Protein AF-A0A7X5SD73-F1 (afdb_monomer)

Nearest PDB structures (foldseek):
  5lg6-assembly1_A  TM=7.623E-01  e=2.458E-01  Sus scrofa
  4f5c-assembly1_A  TM=7.206E-01  e=2.458E-01  Sus scrofa
  6u7g-assembly2_B  TM=7.105E-01  e=6.030E-01  Homo sapiens
  5lds-assembly2_C-2  TM=7.408E-01  e=9.731E-01  Sus scrofa

Radius of gyration: 12.61 Å; Cα contacts (8 Å, |Δi|>4): 81; chains: 1; bounding box: 30×19×35 Å

Foldseek 3Di:
DQVVCLVCVVVCDVVCDQPCLLCSLVVNLVQAAALVSLVVSCVSCVVVVVVHHNVVVSNVVSSVNNPVSNVVVVVVD

Structure (mmCIF, N/CA/C/O backbone):
data_AF-A0A7X5SD73-F1
#
_entry.id   AF-A0A7X5SD73-F1
#
loop_
_atom_site.group_PDB
_atom_site.id
_atom_site.type_symbol
_atom_site.label_atom_id
_atom_site.label_alt_id
_atom_site.label_comp_id
_atom_site.label_asym_id
_atom_site.label_entity_id
_atom_site.label_seq_id
_atom_site.pdbx_PDB_ins_code
_atom_site.Cartn_x
_atom_site.Cartn_y
_atom_site.Cartn_z
_atom_site.occupancy
_atom_site.B_iso_or_equiv
_atom_site.auth_seq_id
_atom_site.auth_comp_id
_atom_site.auth_asym_id
_atom_site.auth_atom_id
_atom_site.pdbx_PDB_model_num
ATOM 1 N N . MET A 1 1 ? -10.799 8.325 -4.106 1.00 85.31 1 MET A N 1
ATOM 2 C 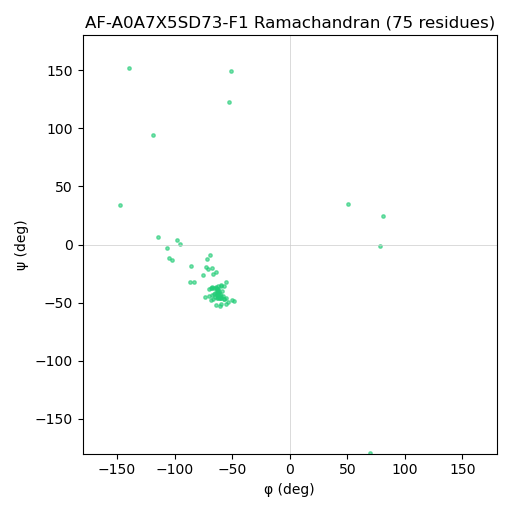CA . MET A 1 1 ? -9.349 8.280 -4.398 1.00 85.31 1 MET A CA 1
ATOM 3 C C . MET A 1 1 ? -8.948 7.027 -5.183 1.00 85.31 1 MET A C 1
ATOM 5 O O . MET A 1 1 ? -8.389 7.166 -6.263 1.00 85.31 1 MET A O 1
ATOM 9 N N . TRP A 1 2 ? -9.285 5.818 -4.713 1.00 91.12 2 TRP A N 1
ATOM 10 C CA . TRP A 1 2 ? -8.844 4.547 -5.319 1.00 91.12 2 TRP A CA 1
ATOM 11 C C . TRP A 1 2 ? -9.049 4.379 -6.845 1.00 91.12 2 TRP A C 1
ATOM 13 O O . TRP A 1 2 ? -8.086 4.019 -7.528 1.00 91.12 2 TRP A O 1
ATOM 23 N N . PRO A 1 3 ? -10.229 4.675 -7.433 1.00 94.38 3 PRO A N 1
ATOM 24 C CA . PRO A 1 3 ? -10.414 4.531 -8.881 1.00 94.38 3 PRO A CA 1
ATOM 25 C C . PRO A 1 3 ? -9.496 5.449 -9.695 1.00 94.38 3 PRO A C 1
ATOM 27 O O . PRO A 1 3 ? -8.949 5.045 -10.713 1.00 94.38 3 PRO A O 1
ATOM 30 N N . TRP A 1 4 ? -9.274 6.676 -9.217 1.00 93.94 4 TRP A N 1
ATOM 31 C CA . TRP A 1 4 ? -8.358 7.615 -9.860 1.00 93.94 4 TRP A CA 1
ATOM 32 C C . TRP A 1 4 ? -6.906 7.140 -9.755 1.00 93.94 4 TRP A C 1
ATOM 34 O O . TRP A 1 4 ? -6.185 7.181 -10.749 1.00 93.94 4 TRP A O 1
ATOM 44 N N . PHE A 1 5 ? -6.492 6.658 -8.580 1.00 93.88 5 PHE A N 1
ATOM 45 C CA . PHE A 1 5 ? -5.133 6.164 -8.361 1.00 93.88 5 PHE A CA 1
ATOM 46 C C . PHE A 1 5 ? -4.807 5.005 -9.307 1.00 93.88 5 PHE A C 1
ATOM 48 O O . PHE A 1 5 ? -3.822 5.055 -10.037 1.00 93.88 5 PHE A O 1
ATOM 55 N N . THR A 1 6 ? -5.678 3.996 -9.354 1.00 95.00 6 THR A N 1
ATOM 56 C CA . THR A 1 6 ? -5.486 2.818 -10.213 1.00 95.00 6 THR A CA 1
ATOM 57 C C . THR A 1 6 ? -5.546 3.163 -11.702 1.00 95.00 6 THR A C 1
ATOM 59 O O . THR A 1 6 ? -4.726 2.661 -12.465 1.00 95.00 6 THR A O 1
ATOM 62 N N . ALA A 1 7 ? -6.427 4.082 -12.115 1.00 97.06 7 ALA A N 1
ATOM 63 C CA . ALA A 1 7 ? -6.501 4.562 -13.499 1.00 97.06 7 ALA A CA 1
ATOM 64 C C . ALA A 1 7 ? -5.276 5.387 -13.945 1.00 97.06 7 ALA A C 1
ATOM 66 O O . ALA A 1 7 ? -5.038 5.541 -15.143 1.00 97.06 7 ALA A O 1
ATOM 67 N N . ASN A 1 8 ? -4.507 5.939 -13.002 1.00 95.25 8 ASN A N 1
ATOM 68 C CA . ASN A 1 8 ? -3.336 6.774 -13.285 1.00 95.25 8 ASN A CA 1
ATOM 69 C C . ASN A 1 8 ? -2.017 6.147 -12.829 1.00 95.25 8 ASN A C 1
ATOM 71 O O . ASN A 1 8 ? -0.978 6.797 -12.932 1.00 95.25 8 ASN A O 1
ATOM 75 N N . PHE A 1 9 ? -2.042 4.900 -12.360 1.00 92.75 9 PHE A N 1
ATOM 76 C CA . PHE A 1 9 ? -0.912 4.261 -11.699 1.00 92.75 9 PHE A CA 1
ATOM 77 C C . PHE A 1 9 ? 0.375 4.318 -12.528 1.00 92.75 9 PHE A C 1
ATOM 79 O O . PHE A 1 9 ? 1.395 4.799 -12.041 1.00 92.75 9 PHE A O 1
ATOM 86 N N . ASP A 1 10 ? 0.312 3.940 -13.804 1.00 91.06 10 ASP A N 1
ATOM 87 C CA . ASP A 1 10 ? 1.494 3.931 -14.673 1.00 91.06 10 ASP A CA 1
ATOM 88 C C . ASP A 1 10 ? 2.069 5.339 -14.885 1.00 91.06 10 ASP A C 1
ATOM 90 O O . ASP A 1 10 ? 3.285 5.519 -14.904 1.00 91.06 10 ASP A O 1
ATOM 94 N N . ARG A 1 11 ? 1.209 6.366 -14.977 1.00 93.00 11 ARG A N 1
ATOM 95 C CA . ARG A 1 11 ? 1.652 7.769 -15.082 1.00 93.00 11 ARG A CA 1
ATOM 96 C C . ARG A 1 11 ? 2.314 8.252 -13.796 1.00 93.00 11 ARG A C 1
ATOM 98 O O . ARG A 1 11 ? 3.264 9.027 -13.860 1.00 93.00 11 ARG A O 1
ATOM 105 N N . ILE A 1 12 ? 1.811 7.808 -12.643 1.00 90.56 12 ILE A N 1
ATOM 106 C CA . ILE A 1 12 ? 2.408 8.111 -11.340 1.00 90.56 12 ILE A CA 1
ATOM 107 C C . ILE A 1 12 ? 3.798 7.474 -11.279 1.00 90.56 12 ILE A C 1
ATOM 109 O O . ILE A 1 12 ? 4.769 8.192 -11.082 1.00 90.56 12 ILE A O 1
ATOM 113 N N . VAL A 1 13 ? 3.917 6.173 -11.566 1.00 89.56 13 VAL A N 1
ATOM 114 C CA . VAL A 1 13 ? 5.202 5.450 -11.570 1.00 89.56 13 VAL A CA 1
ATOM 115 C C . VAL A 1 13 ? 6.222 6.113 -12.499 1.00 89.56 13 VAL A C 1
ATOM 117 O O . VAL A 1 13 ? 7.357 6.355 -12.092 1.00 89.56 13 VAL A O 1
ATOM 120 N N . GLN A 1 14 ? 5.816 6.472 -13.722 1.00 89.00 14 GLN A N 1
ATOM 121 C CA . GLN A 1 14 ? 6.689 7.155 -14.685 1.00 89.00 14 GLN A CA 1
ATOM 122 C C . GLN A 1 14 ? 7.212 8.503 -14.170 1.00 89.00 14 GLN A C 1
ATOM 124 O O . GLN A 1 14 ? 8.341 8.874 -14.481 1.00 89.00 14 GLN A O 1
ATOM 129 N N . ARG A 1 15 ? 6.407 9.243 -13.396 1.00 88.50 15 ARG A N 1
ATOM 130 C CA . ARG A 1 15 ? 6.7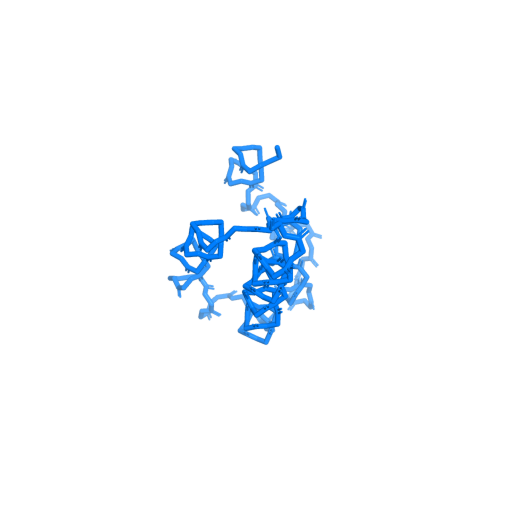75 10.567 -12.872 1.00 88.50 15 ARG A CA 1
ATOM 131 C C . ARG A 1 15 ? 7.551 10.502 -11.555 1.00 88.50 15 ARG A C 1
ATOM 133 O O . ARG A 1 15 ? 8.376 11.375 -11.311 1.00 88.50 15 ARG A O 1
ATOM 140 N N . SER A 1 16 ? 7.267 9.507 -10.723 1.00 80.81 16 SER A N 1
ATOM 141 C CA . SER A 1 16 ? 7.889 9.294 -9.411 1.00 80.81 16 SER A CA 1
ATOM 142 C C . SER A 1 16 ? 9.318 8.740 -9.517 1.00 80.81 16 SER A C 1
ATOM 144 O O . SER A 1 16 ? 10.157 8.987 -8.657 1.00 80.81 16 SER A O 1
ATOM 146 N N . GLY A 1 17 ? 9.643 8.031 -10.603 1.00 71.81 17 GLY A N 1
ATOM 147 C CA . GLY A 1 17 ? 10.980 7.470 -10.808 1.00 71.81 17 GLY A CA 1
ATOM 148 C C . GLY A 1 17 ? 11.314 6.316 -9.850 1.00 71.81 17 GLY A C 1
ATOM 149 O O . GLY A 1 17 ? 10.504 5.887 -9.029 1.00 71.81 17 GLY A O 1
ATOM 150 N N . SER A 1 18 ? 12.527 5.772 -9.973 1.00 65.50 18 SER A N 1
ATOM 151 C CA . SER A 1 18 ? 12.910 4.484 -9.368 1.00 65.50 18 SER A CA 1
ATOM 152 C C . SER A 1 18 ? 13.031 4.467 -7.838 1.00 65.50 18 SER A C 1
ATOM 154 O O . SER A 1 18 ? 13.214 3.393 -7.275 1.00 65.50 18 SER A O 1
ATOM 156 N N . PHE A 1 19 ? 12.972 5.614 -7.156 1.00 62.25 19 PHE A N 1
ATOM 157 C CA . PHE A 1 19 ? 13.210 5.712 -5.706 1.00 62.25 19 PHE A CA 1
ATOM 158 C C . PHE A 1 19 ? 11.928 5.851 -4.874 1.00 62.25 19 PHE A C 1
ATOM 160 O O . PHE A 1 19 ? 11.948 5.620 -3.668 1.00 62.25 19 PHE A O 1
ATOM 167 N N . ASP A 1 20 ? 10.801 6.144 -5.521 1.00 70.31 20 ASP A N 1
ATOM 168 C CA . ASP A 1 20 ? 9.542 6.478 -4.850 1.00 70.31 20 ASP A CA 1
ATOM 169 C C . ASP A 1 20 ? 8.574 5.288 -4.734 1.00 70.31 20 ASP A C 1
ATOM 171 O O . ASP A 1 20 ? 7.460 5.431 -4.222 1.00 70.31 20 ASP A O 1
ATOM 175 N N . GLY A 1 21 ? 8.984 4.089 -5.170 1.00 76.75 21 GLY A N 1
ATOM 176 C CA . GLY A 1 21 ? 8.137 2.891 -5.159 1.00 76.75 21 GLY A CA 1
ATOM 177 C C . GLY A 1 21 ? 7.571 2.559 -3.774 1.00 76.75 21 GLY A C 1
ATOM 178 O O . GLY A 1 21 ? 6.426 2.121 -3.668 1.00 76.75 21 GLY A O 1
ATOM 179 N N . GLY A 1 22 ? 8.320 2.859 -2.708 1.00 83.75 22 GLY A N 1
ATOM 180 C CA . GLY A 1 22 ? 7.880 2.669 -1.322 1.00 83.75 22 GLY A CA 1
ATOM 181 C C . GLY A 1 22 ? 6.719 3.566 -0.880 1.00 83.75 22 GLY A C 1
ATOM 182 O O . GLY A 1 22 ? 5.965 3.180 0.007 1.00 83.75 22 GLY A O 1
ATOM 183 N N . GLY A 1 23 ? 6.527 4.732 -1.502 1.00 88.25 23 GLY A N 1
ATOM 184 C CA . GLY A 1 23 ? 5.429 5.648 -1.169 1.00 88.25 23 GLY A CA 1
ATOM 185 C C . GLY A 1 23 ? 4.118 5.343 -1.902 1.00 88.25 23 GLY A C 1
ATOM 186 O O . GLY A 1 23 ? 3.048 5.780 -1.473 1.00 88.25 23 GLY A O 1
ATOM 187 N N . LEU A 1 24 ? 4.175 4.579 -2.999 1.00 90.81 24 LEU A N 1
ATOM 188 C CA . LEU A 1 24 ? 3.011 4.315 -3.850 1.00 90.81 24 LEU A CA 1
ATOM 189 C C . LEU A 1 24 ? 1.876 3.572 -3.124 1.00 90.81 24 LEU A C 1
ATOM 191 O O . LEU A 1 24 ? 0.722 3.971 -3.310 1.00 90.81 24 LEU A O 1
ATOM 195 N N . PRO A 1 25 ? 2.141 2.543 -2.290 1.00 92.50 25 PRO A N 1
ATOM 196 C CA . PRO A 1 25 ? 1.079 1.876 -1.542 1.00 92.50 25 PRO A CA 1
ATOM 197 C C . PRO A 1 25 ? 0.340 2.833 -0.605 1.00 92.50 25 PRO A C 1
ATOM 199 O O . PRO A 1 25 ? -0.890 2.836 -0.591 1.00 92.50 25 PRO A O 1
ATOM 202 N N . ALA A 1 26 ? 1.062 3.712 0.097 1.00 91.50 26 ALA A N 1
ATOM 203 C CA . ALA A 1 26 ? 0.467 4.701 0.995 1.00 91.50 26 ALA A CA 1
ATOM 204 C C . ALA A 1 26 ? -0.425 5.708 0.245 1.00 91.50 26 ALA A C 1
ATOM 206 O O . ALA A 1 26 ? -1.525 6.027 0.701 1.00 91.50 26 ALA A O 1
ATOM 207 N N . LEU A 1 27 ? 0.002 6.154 -0.943 1.00 90.31 27 LEU A N 1
ATOM 208 C CA . LEU A 1 27 ? -0.803 7.029 -1.800 1.00 90.31 27 LEU A CA 1
ATOM 209 C C . LEU A 1 27 ? -2.099 6.342 -2.269 1.00 90.31 27 LEU A C 1
ATOM 211 O O . LEU A 1 27 ? -3.165 6.958 -2.260 1.00 90.31 27 LEU A O 1
ATOM 215 N N . GLY A 1 28 ? -2.020 5.062 -2.645 1.00 89.06 28 GLY A N 1
ATOM 216 C CA . GLY A 1 28 ? -3.182 4.263 -3.044 1.00 89.06 28 GLY A CA 1
ATOM 217 C C . 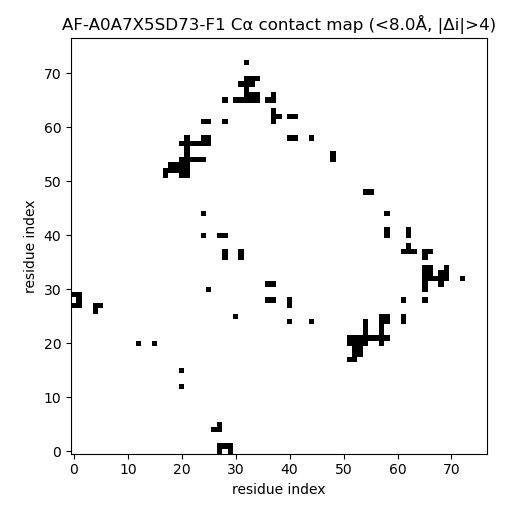GLY A 1 28 ? -4.139 3.968 -1.887 1.00 89.06 28 GLY A C 1
ATOM 218 O O . GLY A 1 28 ? -5.357 4.001 -2.072 1.00 89.06 28 GLY A O 1
ATOM 219 N N . ALA A 1 29 ? -3.600 3.730 -0.690 1.00 91.31 29 ALA A N 1
ATOM 220 C CA . ALA A 1 29 ? -4.365 3.484 0.527 1.00 91.31 29 ALA A CA 1
ATOM 221 C C . ALA A 1 29 ? -5.200 4.690 0.960 1.00 91.31 29 ALA A C 1
ATOM 223 O O . ALA A 1 29 ? -6.319 4.507 1.430 1.00 91.31 29 ALA A O 1
ATOM 224 N N . SER A 1 30 ? -4.675 5.913 0.798 1.00 88.06 30 SER A N 1
ATOM 225 C CA . SER A 1 30 ? -5.396 7.159 1.097 1.00 88.06 30 SER A CA 1
ATOM 226 C C . SER A 1 30 ? -6.035 7.186 2.503 1.00 88.06 30 SER A C 1
ATOM 228 O O . SER A 1 30 ? -7.112 7.757 2.674 1.00 88.06 30 SER A O 1
ATOM 230 N N . GLY A 1 31 ? -5.386 6.569 3.500 1.00 83.06 31 GLY A N 1
ATOM 231 C CA . GLY A 1 31 ? -5.889 6.496 4.879 1.00 83.06 31 GLY A CA 1
ATOM 232 C C . GLY A 1 31 ? -6.947 5.414 5.139 1.00 83.06 31 GLY A C 1
ATOM 233 O O . GLY A 1 31 ? -7.745 5.576 6.058 1.00 83.06 31 GLY A O 1
ATOM 234 N N . GLY A 1 32 ? -6.982 4.343 4.337 1.00 90.62 32 GLY A N 1
ATOM 235 C CA . GLY A 1 32 ? -7.882 3.203 4.543 1.00 90.62 32 GLY A CA 1
ATOM 236 C C . GLY A 1 32 ? -7.832 2.634 5.968 1.00 90.62 32 GLY A C 1
ATOM 237 O O . GLY A 1 32 ? -6.801 2.681 6.641 1.00 90.62 32 GLY A O 1
ATOM 238 N N . CYS A 1 33 ? -8.959 2.094 6.426 1.00 95.81 33 CYS A N 1
ATOM 239 C CA . CYS A 1 33 ? -9.152 1.648 7.812 1.00 95.81 33 CYS A CA 1
ATOM 240 C C . CYS A 1 33 ? -10.092 0.430 7.891 1.00 95.81 33 CYS A C 1
ATOM 242 O O . CYS A 1 33 ? -10.902 0.296 8.810 1.00 95.81 33 CYS A O 1
ATOM 244 N N . SER A 1 34 ? -10.032 -0.436 6.880 1.00 95.69 34 SER A N 1
ATOM 245 C CA . SER A 1 34 ? -10.801 -1.679 6.789 1.00 95.69 34 SER A CA 1
ATOM 246 C C . SER A 1 34 ? -9.937 -2.805 6.224 1.00 95.69 34 SER A C 1
ATOM 248 O O . SER A 1 34 ? -9.001 -2.558 5.459 1.00 95.69 34 SER A O 1
ATOM 250 N N . VAL A 1 35 ? -10.240 -4.049 6.596 1.00 95.88 35 VAL A N 1
ATOM 251 C CA . VAL A 1 35 ? -9.482 -5.220 6.122 1.00 95.88 35 VAL A CA 1
ATOM 252 C C . VAL A 1 35 ? -9.609 -5.357 4.603 1.00 95.88 35 VAL A C 1
ATOM 254 O O . VAL A 1 35 ? -8.621 -5.602 3.916 1.00 95.88 35 VAL A O 1
ATOM 257 N N . GLU A 1 36 ? -10.789 -5.069 4.058 1.00 96.06 36 GLU A N 1
ATOM 258 C CA . GLU A 1 36 ? -11.077 -5.123 2.625 1.00 96.06 36 GLU A CA 1
ATOM 259 C C . GLU A 1 36 ? -10.217 -4.132 1.826 1.00 96.06 36 GLU A C 1
ATOM 261 O O . GLU A 1 36 ? -9.793 -4.419 0.704 1.00 96.06 36 GLU A O 1
ATOM 266 N N . GLU A 1 37 ? -9.930 -2.956 2.390 1.00 95.62 37 GLU A N 1
ATOM 267 C CA . GLU A 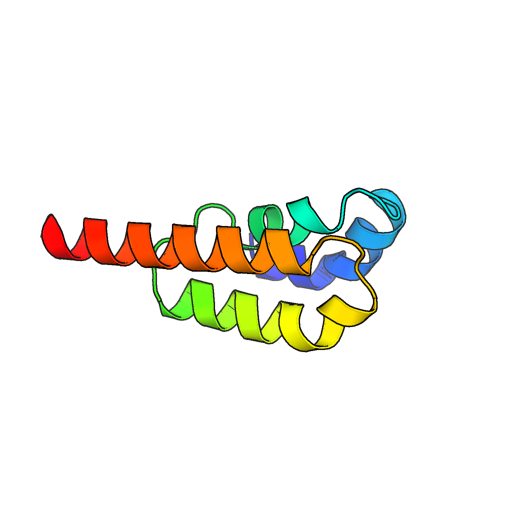1 37 ? -9.040 -1.979 1.764 1.00 95.62 37 GLU A CA 1
ATOM 268 C C . GLU A 1 37 ? -7.582 -2.441 1.760 1.00 95.62 37 GLU A C 1
ATOM 270 O O . GLU A 1 37 ? -6.896 -2.217 0.758 1.00 95.62 37 GLU A O 1
ATOM 275 N N . ALA A 1 38 ? -7.125 -3.100 2.830 1.00 96.06 38 ALA A N 1
ATOM 276 C CA . ALA A 1 38 ? -5.789 -3.692 2.885 1.00 96.06 38 ALA A CA 1
ATOM 277 C C . ALA A 1 38 ? -5.641 -4.802 1.835 1.00 96.06 38 ALA A C 1
ATOM 279 O O . ALA A 1 38 ? -4.678 -4.800 1.070 1.00 96.06 38 ALA A O 1
ATOM 280 N N . ASP A 1 39 ? -6.632 -5.687 1.727 1.00 96.50 39 ASP A N 1
ATOM 281 C CA . ASP A 1 39 ? -6.605 -6.808 0.783 1.00 96.50 39 ASP A CA 1
ATOM 282 C C . ASP A 1 39 ? -6.689 -6.335 -0.674 1.00 96.50 39 ASP A C 1
ATOM 284 O O . ASP A 1 39 ? -5.994 -6.851 -1.555 1.00 96.50 39 ASP A O 1
ATOM 288 N N . ARG A 1 40 ? -7.484 -5.292 -0.942 1.00 95.75 40 ARG A N 1
ATOM 289 C CA . ARG A 1 40 ? -7.531 -4.636 -2.257 1.00 95.75 40 ARG A CA 1
ATOM 290 C C . ARG A 1 40 ? -6.178 -4.030 -2.636 1.00 95.75 40 ARG A C 1
ATOM 292 O O . ARG A 1 40 ? -5.784 -4.107 -3.803 1.00 95.75 40 ARG A O 1
ATOM 299 N N . LEU A 1 41 ? -5.483 -3.415 -1.678 1.00 95.31 41 LEU A N 1
ATOM 300 C CA . LEU A 1 41 ? -4.154 -2.845 -1.891 1.00 95.31 41 LEU A CA 1
ATOM 301 C C . LEU A 1 41 ? -3.128 -3.949 -2.182 1.00 95.31 41 LEU A C 1
ATOM 303 O O . LEU A 1 41 ? -2.402 -3.853 -3.174 1.00 95.31 41 LEU A O 1
ATOM 307 N N . ASP A 1 42 ? -3.137 -5.020 -1.383 1.00 94.88 42 ASP A N 1
ATOM 308 C CA . ASP A 1 42 ? -2.289 -6.201 -1.567 1.00 94.88 42 ASP A CA 1
ATOM 309 C C . ASP A 1 42 ? -2.483 -6.801 -2.965 1.00 94.88 42 ASP A C 1
ATOM 311 O O . ASP A 1 42 ? -1.521 -6.970 -3.716 1.00 94.88 42 ASP A O 1
ATOM 315 N N . ALA A 1 43 ? -3.730 -7.056 -3.367 1.00 96.25 43 ALA A N 1
ATOM 316 C CA . ALA A 1 43 ? -4.044 -7.627 -4.675 1.00 96.25 43 ALA A CA 1
ATOM 317 C C . ALA A 1 43 ? -3.548 -6.755 -5.841 1.00 96.25 43 ALA A C 1
ATOM 319 O O . ALA A 1 43 ? -3.095 -7.273 -6.865 1.00 96.25 43 ALA A O 1
ATOM 320 N N . PHE A 1 44 ? -3.601 -5.429 -5.691 1.00 95.00 44 PHE A N 1
ATOM 321 C CA . PHE A 1 44 ? -3.135 -4.505 -6.717 1.00 95.00 44 PHE A CA 1
ATOM 322 C C . PHE A 1 44 ? -1.604 -4.457 -6.812 1.00 95.00 44 PHE A C 1
ATOM 324 O O . PHE A 1 44 ? -1.058 -4.500 -7.917 1.00 95.00 44 PHE A O 1
ATOM 331 N N . PHE A 1 45 ? -0.896 -4.383 -5.684 1.00 93.50 45 PHE A N 1
ATOM 332 C CA . PHE A 1 45 ? 0.559 -4.213 -5.682 1.00 93.50 45 PHE A CA 1
ATOM 333 C C . PHE A 1 45 ? 1.331 -5.515 -5.862 1.00 93.50 45 PHE A C 1
ATOM 335 O O . PHE A 1 45 ? 2.375 -5.490 -6.508 1.00 93.50 45 PHE A O 1
ATOM 342 N N . LYS A 1 46 ? 0.825 -6.654 -5.374 1.00 93.94 46 LYS A N 1
ATOM 343 C CA . LYS A 1 46 ? 1.525 -7.949 -5.408 1.00 93.94 46 LYS A CA 1
ATOM 344 C C . LYS A 1 46 ? 2.118 -8.328 -6.777 1.00 93.94 46 LYS A C 1
ATOM 346 O O . LYS A 1 46 ? 3.304 -8.649 -6.809 1.00 93.94 46 LYS A O 1
ATOM 351 N N . PRO A 1 47 ? 1.397 -8.242 -7.915 1.00 93.56 47 PRO A N 1
ATOM 352 C CA . PRO A 1 47 ? 1.992 -8.545 -9.223 1.00 93.56 47 PRO A CA 1
ATOM 353 C C . PRO A 1 47 ? 2.997 -7.487 -9.718 1.00 93.56 47 PRO A C 1
ATOM 355 O O . PRO A 1 47 ? 3.710 -7.732 -10.683 1.00 93.56 47 PRO A O 1
ATOM 358 N N . ARG A 1 48 ? 3.052 -6.310 -9.084 1.00 90.75 48 ARG A N 1
ATOM 359 C CA . ARG A 1 48 ? 3.868 -5.152 -9.486 1.00 90.75 48 ARG A CA 1
ATOM 360 C C . ARG A 1 48 ? 5.108 -4.954 -8.612 1.00 90.75 48 ARG A C 1
ATOM 362 O O . ARG A 1 48 ? 5.986 -4.185 -8.985 1.00 90.75 48 ARG A O 1
ATOM 369 N N . LEU A 1 49 ? 5.217 -5.644 -7.473 1.00 88.38 49 LEU A N 1
ATOM 370 C CA . LEU A 1 49 ? 6.347 -5.488 -6.545 1.00 88.38 49 LEU A CA 1
ATOM 371 C C . LEU A 1 49 ? 7.702 -5.763 -7.211 1.00 88.38 49 LEU A C 1
ATOM 373 O O . LEU A 1 49 ? 8.670 -5.067 -6.931 1.00 88.38 49 LEU A O 1
ATOM 377 N N . ALA A 1 50 ? 7.759 -6.718 -8.143 1.00 86.69 50 ALA A N 1
ATOM 378 C CA . ALA A 1 50 ? 8.990 -7.066 -8.855 1.00 86.69 50 ALA A CA 1
ATOM 379 C C . ALA A 1 50 ? 9.542 -5.925 -9.732 1.00 86.69 50 ALA A C 1
ATOM 381 O O . ALA A 1 50 ? 10.730 -5.908 -10.038 1.00 86.69 50 ALA A O 1
ATOM 382 N N . THR A 1 51 ? 8.691 -4.983 -10.146 1.00 85.31 51 THR A N 1
ATOM 383 C CA . THR A 1 51 ? 9.063 -3.870 -11.033 1.00 85.31 51 THR A CA 1
ATOM 384 C C . THR A 1 51 ? 9.137 -2.528 -10.307 1.00 85.31 51 THR A C 1
ATOM 386 O O . THR A 1 51 ? 9.453 -1.517 -10.927 1.00 85.31 51 THR A O 1
ATOM 389 N N . LEU A 1 52 ? 8.811 -2.493 -9.013 1.00 87.38 52 LEU A N 1
ATOM 390 C CA . LEU A 1 52 ? 8.732 -1.273 -8.215 1.00 87.38 52 LEU A CA 1
ATOM 391 C C . LEU A 1 52 ? 9.739 -1.343 -7.069 1.00 87.38 52 LEU A C 1
ATOM 393 O O . LEU A 1 52 ? 9.450 -1.867 -5.993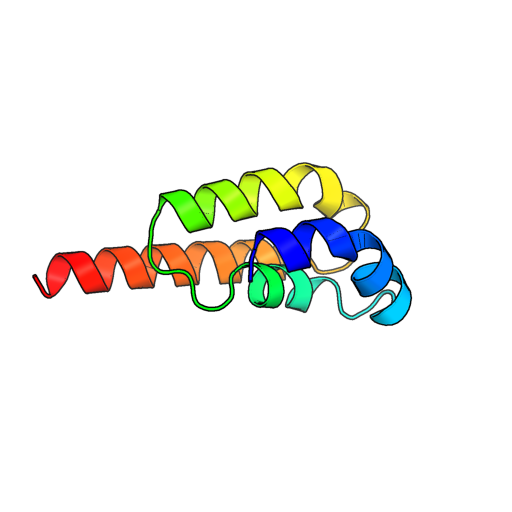 1.00 87.38 52 LEU A O 1
ATOM 397 N N . SER A 1 53 ? 10.922 -0.783 -7.295 1.00 85.38 53 SER A N 1
ATOM 398 C CA . SER A 1 53 ? 11.972 -0.703 -6.280 1.00 85.38 53 SER A CA 1
ATOM 399 C C . SER A 1 53 ? 11.449 -0.081 -4.977 1.00 85.38 53 SER A C 1
ATOM 401 O O . SER A 1 53 ? 10.927 1.033 -4.968 1.00 85.38 53 SER A O 1
ATOM 403 N N . GLY A 1 54 ? 11.574 -0.817 -3.869 1.00 83.38 54 GLY A N 1
ATOM 404 C CA . GLY A 1 54 ? 11.170 -0.379 -2.527 1.00 83.38 54 GLY A CA 1
ATOM 405 C C . GLY A 1 54 ? 9.668 -0.454 -2.218 1.00 83.38 54 GLY A C 1
ATOM 406 O O . GLY A 1 54 ? 9.269 -0.138 -1.094 1.00 83.38 54 GLY A O 1
ATOM 407 N N . ALA A 1 55 ? 8.823 -0.871 -3.170 1.00 88.38 55 ALA A N 1
ATOM 408 C CA . ALA A 1 55 ? 7.381 -1.008 -2.945 1.00 88.38 55 ALA A CA 1
ATOM 409 C C . ALA A 1 55 ? 7.016 -2.184 -2.031 1.00 88.38 55 ALA A C 1
ATOM 411 O O . ALA A 1 55 ? 5.942 -2.179 -1.443 1.00 88.38 55 ALA A O 1
ATOM 412 N N . ASP A 1 56 ? 7.895 -3.173 -1.885 1.00 90.50 56 ASP A N 1
ATOM 413 C CA . ASP A 1 56 ? 7.741 -4.316 -0.984 1.00 90.50 56 ASP A CA 1
ATOM 414 C C . ASP A 1 56 ? 7.619 -3.866 0.478 1.00 90.50 56 ASP A C 1
ATOM 416 O O . ASP A 1 56 ? 6.632 -4.171 1.154 1.00 90.50 56 ASP A O 1
ATOM 420 N N . ARG A 1 57 ? 8.571 -3.047 0.942 1.00 90.44 57 ARG A N 1
ATOM 421 C CA . ARG A 1 57 ? 8.549 -2.473 2.288 1.00 90.44 57 ARG A CA 1
ATOM 422 C C . ARG A 1 57 ? 7.366 -1.528 2.462 1.00 90.44 57 ARG A C 1
ATOM 424 O O . ARG A 1 57 ? 6.673 -1.601 3.476 1.00 90.44 57 ARG A O 1
ATOM 431 N N . GLY A 1 58 ? 7.133 -0.657 1.478 1.00 91.44 58 GLY A N 1
ATOM 432 C CA . GLY A 1 58 ? 6.011 0.283 1.489 1.00 91.44 58 GLY A CA 1
ATOM 433 C C . GLY A 1 58 ? 4.658 -0.420 1.583 1.00 91.44 58 GLY A C 1
ATOM 434 O O . GLY A 1 58 ? 3.782 0.011 2.335 1.00 91.44 58 GLY A O 1
ATOM 435 N N . MET A 1 59 ? 4.502 -1.538 0.872 1.00 93.81 59 MET A N 1
ATOM 436 C CA . MET A 1 59 ? 3.277 -2.327 0.873 1.00 93.81 59 MET A CA 1
ATOM 437 C C . MET A 1 59 ? 3.059 -3.003 2.223 1.00 93.81 59 MET A C 1
ATOM 439 O O . MET A 1 59 ? 1.986 -2.853 2.803 1.00 93.81 59 MET A O 1
ATOM 443 N N . ALA A 1 60 ? 4.087 -3.657 2.772 1.00 94.19 60 ALA A N 1
ATOM 444 C CA . ALA A 1 60 ? 3.997 -4.288 4.088 1.00 94.19 60 ALA A CA 1
ATOM 445 C C . ALA A 1 60 ? 3.589 -3.281 5.179 1.00 94.19 60 ALA A C 1
ATOM 447 O O . ALA A 1 60 ? 2.659 -3.530 5.944 1.00 94.19 60 ALA A O 1
ATOM 448 N N . GLN A 1 61 ? 4.229 -2.107 5.206 1.00 94.50 61 GLN A N 1
ATOM 449 C CA . GLN A 1 61 ? 3.932 -1.053 6.184 1.00 94.50 61 GLN A CA 1
ATOM 450 C C . GLN A 1 61 ? 2.525 -0.471 6.017 1.00 94.50 61 GLN A C 1
ATOM 452 O O . GLN A 1 61 ? 1.823 -0.238 7.003 1.00 94.50 61 GLN A O 1
ATOM 457 N N . THR A 1 62 ? 2.102 -0.233 4.774 1.00 95.38 62 THR A N 1
ATOM 458 C CA . THR A 1 62 ? 0.786 0.354 4.498 1.00 95.38 62 THR A CA 1
ATOM 459 C C . THR A 1 62 ? -0.335 -0.631 4.819 1.00 95.38 62 THR A C 1
ATOM 461 O O . THR A 1 62 ? -1.308 -0.253 5.470 1.00 95.38 62 THR A O 1
ATOM 464 N N . GLY A 1 63 ? -0.191 -1.896 4.411 1.00 96.12 63 GLY A N 1
ATOM 465 C CA . GLY A 1 63 ? -1.160 -2.948 4.712 1.00 96.12 63 GLY A CA 1
ATOM 466 C C . GLY A 1 63 ? -1.335 -3.154 6.216 1.00 96.12 63 GLY A C 1
ATOM 467 O O . GLY A 1 63 ? -2.466 -3.212 6.695 1.00 96.12 63 GLY A O 1
ATOM 468 N N . GLU A 1 64 ? -0.235 -3.185 6.971 1.00 96.50 64 GLU A N 1
ATOM 469 C CA . GLU A 1 64 ? -0.286 -3.275 8.435 1.00 96.50 64 GLU A CA 1
ATOM 470 C C . GLU A 1 64 ? -0.976 -2.056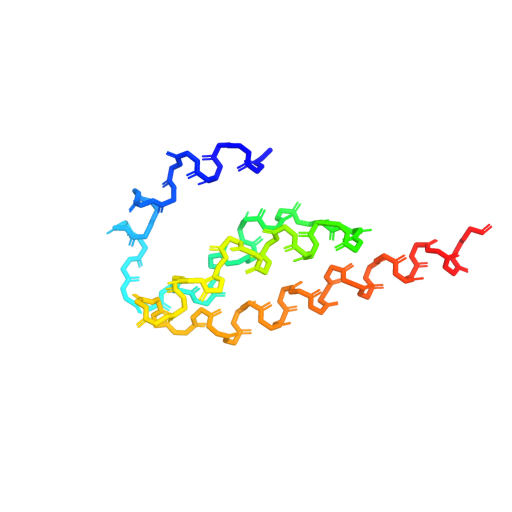 9.060 1.00 96.50 64 GLU A C 1
ATOM 472 O O . GLU A 1 64 ? -1.864 -2.205 9.895 1.00 96.50 64 GLU A O 1
ATOM 477 N N . THR A 1 65 ? -0.646 -0.846 8.601 1.00 96.94 65 THR A N 1
ATOM 478 C CA . THR A 1 65 ? -1.262 0.395 9.102 1.00 96.94 65 THR A CA 1
ATOM 479 C C . THR A 1 65 ? -2.785 0.390 8.932 1.00 96.94 65 THR A C 1
ATOM 481 O O . THR A 1 65 ? -3.510 0.742 9.864 1.00 96.94 65 THR A O 1
ATOM 484 N N . ILE A 1 66 ? -3.285 -0.045 7.769 1.00 97.31 66 ILE A N 1
ATOM 485 C CA . ILE A 1 66 ? -4.729 -0.154 7.508 1.00 97.31 66 ILE A CA 1
ATOM 486 C C . ILE A 1 66 ? -5.379 -1.167 8.463 1.00 97.31 66 ILE A C 1
ATOM 488 O O . ILE A 1 66 ? -6.427 -0.880 9.047 1.00 97.31 66 ILE A O 1
ATOM 492 N N . ARG A 1 67 ? -4.763 -2.345 8.642 1.00 97.56 67 ARG A N 1
ATOM 493 C CA . ARG A 1 67 ? -5.289 -3.409 9.516 1.00 97.56 67 ARG A CA 1
ATOM 494 C C . ARG A 1 67 ? -5.311 -2.984 10.984 1.00 97.56 67 ARG A C 1
ATOM 496 O O . ARG A 1 67 ? -6.315 -3.203 11.657 1.00 97.56 67 ARG A O 1
ATOM 503 N N . LEU A 1 68 ? -4.261 -2.314 11.460 1.00 97.69 68 LEU A N 1
ATOM 504 C CA . LEU A 1 68 ? -4.213 -1.745 12.809 1.00 97.69 68 LEU A CA 1
ATOM 505 C C . LEU A 1 68 ? -5.294 -0.681 13.015 1.00 97.69 68 LEU A C 1
ATOM 507 O O . LEU A 1 68 ? -5.952 -0.677 14.053 1.00 97.69 68 LEU A O 1
ATOM 511 N N . CYS A 1 69 ? -5.528 0.183 12.023 1.00 97.50 69 CYS A N 1
ATOM 512 C CA . CYS A 1 69 ? -6.618 1.154 12.078 1.00 97.50 69 CYS A CA 1
ATOM 513 C C . CYS A 1 69 ? -7.986 0.460 12.184 1.00 97.50 69 CYS A C 1
ATOM 515 O O . CYS A 1 69 ? -8.797 0.824 13.036 1.00 97.50 69 CYS A O 1
ATOM 517 N N . ALA A 1 70 ? -8.228 -0.570 11.366 1.00 96.81 70 ALA A N 1
ATOM 518 C CA . ALA A 1 70 ? -9.470 -1.340 11.396 1.00 96.81 70 ALA A CA 1
ATOM 519 C C . ALA A 1 70 ? -9.702 -2.002 12.766 1.00 96.81 70 ALA A C 1
ATOM 521 O O . ALA A 1 70 ? -10.791 -1.891 13.331 1.00 96.81 70 ALA A O 1
ATOM 522 N N . ALA A 1 71 ? -8.664 -2.630 13.326 1.00 97.56 71 ALA A N 1
ATOM 523 C CA . ALA A 1 71 ? -8.711 -3.251 14.647 1.00 97.56 71 ALA A CA 1
ATOM 524 C C . ALA A 1 71 ? -8.970 -2.222 15.758 1.00 97.56 71 ALA A C 1
ATOM 526 O O . ALA A 1 71 ? -9.802 -2.453 16.635 1.00 97.56 71 ALA A O 1
ATOM 527 N N . LEU A 1 72 ? -8.306 -1.062 15.700 1.00 97.31 72 LEU A N 1
ATOM 528 C CA . LEU A 1 72 ? -8.531 0.029 16.647 1.00 97.31 72 LEU A CA 1
ATOM 529 C C . LEU A 1 72 ? -9.977 0.528 16.586 1.00 97.31 72 LEU A C 1
ATOM 531 O O . LEU A 1 72 ? -10.613 0.676 17.625 1.00 97.31 72 LEU A O 1
ATOM 535 N N . LYS A 1 73 ? -10.506 0.746 15.376 1.00 95.88 73 LYS A N 1
ATOM 536 C CA . LYS A 1 73 ? -11.896 1.159 15.169 1.00 95.88 73 LYS A CA 1
ATOM 537 C C . LYS A 1 73 ? -12.860 0.155 15.798 1.00 95.88 73 LYS A C 1
ATOM 539 O O . LYS A 1 73 ? -13.747 0.568 16.534 1.00 95.88 73 LYS A O 1
ATOM 544 N N . GLN A 1 74 ? -12.652 -1.142 15.562 1.00 95.44 74 GLN A N 1
ATOM 545 C CA . GLN A 1 74 ? -13.474 -2.208 16.140 1.00 95.44 74 GLN A CA 1
ATOM 546 C C . GLN A 1 74 ? -13.409 -2.238 17.673 1.00 95.44 74 GLN A C 1
ATOM 548 O O . GLN A 1 74 ? -14.429 -2.448 18.312 1.00 95.44 74 GLN A O 1
ATOM 553 N N . ALA A 1 75 ? -12.237 -2.010 18.273 1.00 97.31 75 ALA A N 1
ATOM 554 C CA . ALA A 1 75 ? -12.074 -1.998 19.729 1.00 97.31 75 ALA A CA 1
ATOM 555 C C . ALA A 1 75 ? -12.683 -0.759 20.415 1.00 97.31 75 ALA A C 1
ATOM 557 O O . ALA A 1 75 ? -12.887 -0.764 21.627 1.00 97.31 75 ALA A O 1
ATOM 558 N N . GLN A 1 76 ? -12.925 0.313 19.658 1.00 94.81 76 GLN A N 1
ATOM 559 C CA . GLN A 1 76 ? -13.519 1.566 20.138 1.00 94.81 76 GLN A CA 1
ATOM 560 C C . GLN A 1 76 ? -15.037 1.644 19.919 1.00 94.81 76 GLN A C 1
ATOM 562 O O . GLN A 1 76 ? -15.63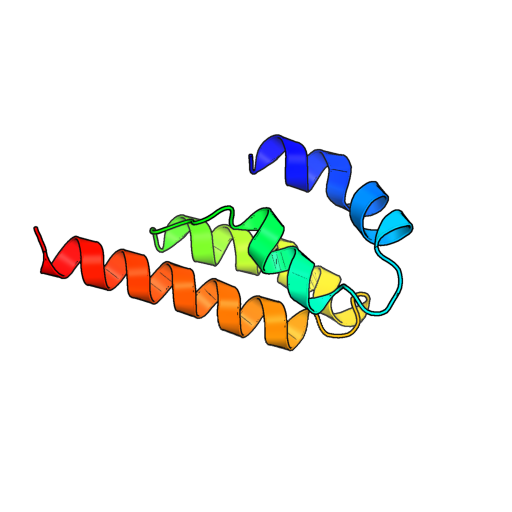5 2.671 20.244 1.00 94.81 76 GLN A O 1
ATOM 567 N N . THR A 1 77 ? -15.646 0.599 19.349 1.00 63.59 77 THR A N 1
ATOM 568 C CA . THR A 1 77 ? -17.102 0.491 19.152 1.00 63.59 77 THR A CA 1
ATOM 569 C C . THR A 1 77 ? -17.701 -0.511 20.123 1.00 63.59 77 THR A C 1
ATOM 571 O O . THR A 1 77 ? -18.849 -0.266 20.549 1.00 63.59 77 THR A O 1
#

Mean predicted aligned error: 3.38 Å

Solvent-accessible surface area (backbone atoms only — not comparable to full-atom values)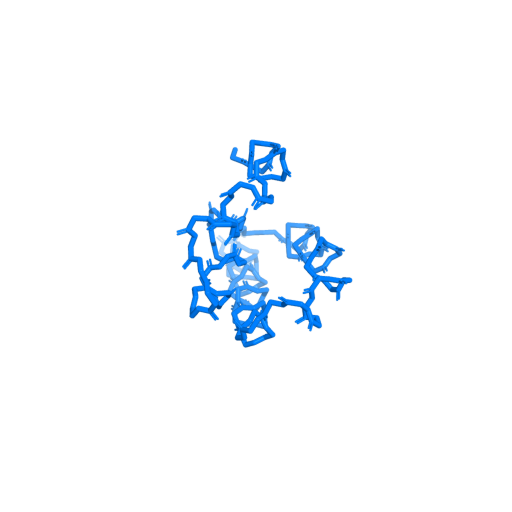: 4188 Å² total; per-residue (Å²): 110,54,72,61,43,66,76,39,41,70,62,48,53,70,72,56,45,78,79,41,27,30,53,50,43,47,64,52,47,70,80,45,53,34,62,68,54,27,52,54,49,47,68,64,43,63,86,45,40,90,79,27,52,56,21,57,62,21,36,56,53,37,38,48,52,13,40,52,43,25,52,52,55,62,76,75,107

pLDDT: mean 90.66, std 7.73, range [62.25, 97.69]

Sequence 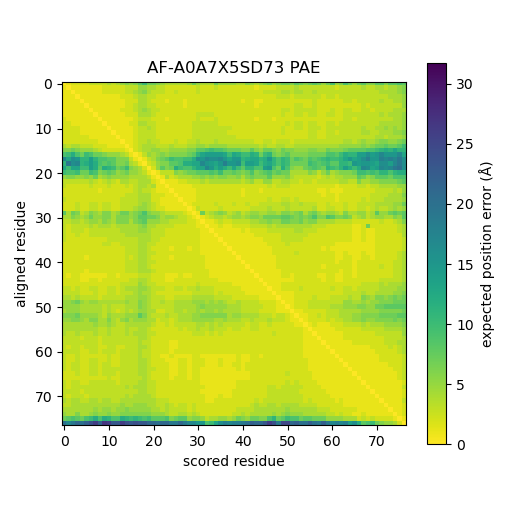(77 aa):
MWPWFTANFDRIVQRSGSFDGGGLPALGASGGCSVEEADRLDAFFKPRLATLSGADRGMAQTGETIRLCAALKQAQT

Secondary structure (DSSP, 8-state):
-HHHHHHHHHHHHHHH-TT-GGGHHHHHHTT--SHHHHHHHHHHHGGGGGGSTTHHHHHHHHHHHHHHHHHHHHHT-

Organism: Xanthomonas perforans (NCBI:txid442694)